Protein AF-A0A0S7X115-F1 (afdb_monomer_lite)

Structure (mmCIF, N/CA/C/O backbone):
data_AF-A0A0S7X115-F1
#
_entry.id   AF-A0A0S7X115-F1
#
loop_
_atom_site.group_PDB
_atom_site.id
_atom_site.type_symbol
_atom_site.label_atom_id
_atom_site.label_alt_id
_atom_site.label_comp_id
_atom_site.label_asym_id
_atom_site.label_entity_id
_atom_site.label_seq_id
_atom_site.pdbx_PDB_ins_code
_atom_site.Cartn_x
_atom_site.Cartn_y
_atom_site.Cartn_z
_atom_site.occupancy
_atom_site.B_iso_or_equiv
_atom_site.auth_seq_id
_atom_site.auth_comp_id
_atom_site.auth_asym_id
_atom_site.auth_atom_id
_atom_site.pdbx_PDB_model_num
ATOM 1 N N . MET A 1 1 ? 20.510 -23.518 6.152 1.00 32.03 1 MET A N 1
ATOM 2 C CA . MET A 1 1 ? 19.233 -22.984 6.680 1.00 32.03 1 MET A CA 1
ATOM 3 C C . MET A 1 1 ? 18.486 -22.282 5.554 1.00 32.03 1 MET A C 1
ATOM 5 O O . MET A 1 1 ? 18.925 -21.231 5.102 1.00 32.03 1 MET A O 1
ATOM 9 N N . SER A 1 2 ? 17.421 -22.897 5.034 1.00 29.25 2 SER A N 1
ATOM 10 C CA . SER A 1 2 ? 16.590 -22.303 3.979 1.00 29.25 2 SER A CA 1
ATOM 11 C C . SER A 1 2 ? 15.767 -21.164 4.583 1.00 29.25 2 SER A C 1
ATOM 13 O O . SER A 1 2 ? 14.950 -21.402 5.469 1.00 29.25 2 SER A O 1
ATOM 15 N N . LYS A 1 3 ? 16.014 -19.917 4.160 1.00 36.53 3 LYS A N 1
ATOM 16 C CA . LYS A 1 3 ? 15.149 -18.781 4.506 1.00 36.53 3 LYS A CA 1
ATOM 17 C C . LYS A 1 3 ? 13.767 -19.084 3.933 1.00 36.53 3 LYS A C 1
ATOM 19 O O . LYS A 1 3 ? 13.614 -19.100 2.713 1.00 36.53 3 LYS A O 1
ATOM 24 N N . MET A 1 4 ? 12.790 -19.344 4.801 1.00 32.12 4 MET A N 1
ATOM 25 C CA . MET A 1 4 ? 11.396 -19.530 4.412 1.00 32.12 4 MET A CA 1
ATO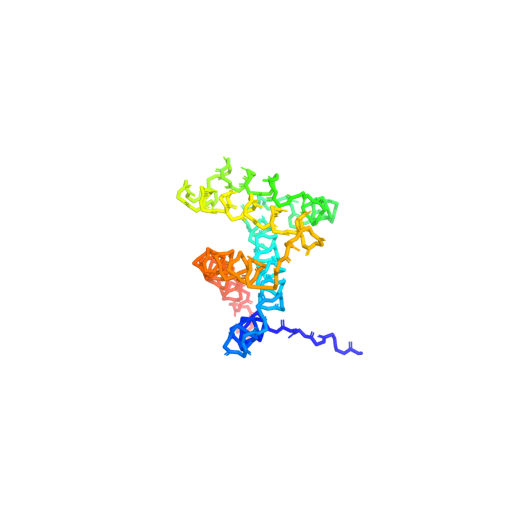M 26 C C . MET A 1 4 ? 10.966 -18.295 3.609 1.00 32.12 4 MET A C 1
ATOM 28 O O . MET A 1 4 ? 10.844 -17.198 4.151 1.00 32.12 4 MET A O 1
ATOM 32 N N . ARG A 1 5 ? 10.830 -18.442 2.285 1.00 48.94 5 ARG A N 1
ATOM 33 C CA . ARG A 1 5 ? 10.265 -17.393 1.435 1.00 48.94 5 ARG A CA 1
ATOM 34 C C . ARG A 1 5 ? 8.781 -17.349 1.746 1.00 48.94 5 ARG A C 1
ATOM 36 O O . ARG A 1 5 ? 8.018 -18.139 1.198 1.00 48.94 5 ARG A O 1
ATOM 43 N N . ILE A 1 6 ? 8.390 -16.450 2.642 1.00 59.19 6 ILE A N 1
ATOM 44 C CA . ILE A 1 6 ? 6.982 -16.128 2.839 1.00 59.19 6 ILE A CA 1
ATOM 45 C C . ILE A 1 6 ? 6.447 -15.669 1.482 1.00 59.19 6 ILE A C 1
ATOM 47 O O . ILE A 1 6 ? 6.946 -14.709 0.893 1.00 59.19 6 ILE A O 1
ATOM 51 N N . SER A 1 7 ? 5.487 -16.418 0.945 1.00 72.38 7 SER A N 1
ATOM 52 C CA . SER A 1 7 ? 4.848 -16.073 -0.319 1.00 72.38 7 SER A CA 1
ATOM 53 C C . SER A 1 7 ? 4.049 -14.785 -0.140 1.00 72.38 7 SER A C 1
ATOM 55 O O . SER A 1 7 ? 3.344 -14.629 0.855 1.00 72.38 7 SER A O 1
ATOM 57 N N . ILE A 1 8 ? 4.096 -13.887 -1.127 1.00 72.38 8 ILE A N 1
ATOM 58 C CA . ILE A 1 8 ? 3.212 -12.711 -1.194 1.00 72.38 8 ILE A CA 1
ATOM 59 C C . ILE A 1 8 ? 1.751 -13.133 -0.985 1.00 72.38 8 ILE A C 1
ATOM 61 O O . ILE A 1 8 ? 1.009 -12.451 -0.286 1.00 72.38 8 ILE A O 1
ATOM 65 N N . ARG A 1 9 ? 1.365 -14.303 -1.512 1.00 75.19 9 ARG A N 1
ATOM 66 C CA . ARG A 1 9 ? 0.026 -14.863 -1.331 1.00 75.19 9 ARG A CA 1
ATOM 67 C C . ARG A 1 9 ? -0.311 -15.121 0.138 1.00 75.19 9 ARG A C 1
ATOM 69 O O . ARG A 1 9 ? -1.366 -14.704 0.586 1.00 75.19 9 ARG A O 1
ATOM 76 N N . TYR A 1 10 ? 0.617 -15.703 0.894 1.00 82.19 10 TYR A N 1
ATOM 77 C CA . TYR A 1 10 ? 0.434 -15.946 2.325 1.00 82.19 10 TYR A CA 1
ATOM 78 C C . TYR A 1 10 ? 0.217 -14.643 3.107 1.00 82.19 10 TYR A C 1
ATOM 80 O O . TYR A 1 10 ? -0.633 -14.591 3.989 1.00 82.19 10 TYR A O 1
ATOM 88 N N . LEU A 1 11 ? 0.947 -13.571 2.776 1.00 81.31 11 LEU A N 1
ATOM 89 C CA . LEU A 1 11 ? 0.749 -12.268 3.424 1.00 81.31 11 LEU A CA 1
ATOM 90 C C . LEU A 1 11 ? -0.601 -11.637 3.056 1.00 81.31 11 LEU A C 1
ATOM 92 O O . LEU A 1 11 ? -1.212 -10.996 3.908 1.00 81.31 11 LEU A O 1
ATOM 96 N N . ILE A 1 12 ? -1.079 -11.830 1.819 1.00 84.62 12 ILE A N 1
ATOM 97 C CA . ILE A 1 12 ? -2.419 -11.382 1.408 1.00 84.62 12 ILE A CA 1
ATOM 98 C C . ILE A 1 12 ? -3.468 -12.138 2.217 1.00 84.62 12 ILE A C 1
ATOM 100 O O . ILE A 1 12 ? -4.298 -11.506 2.864 1.00 84.62 12 ILE A O 1
ATOM 104 N N . ASP A 1 13 ? -3.387 -13.469 2.233 1.00 87.88 13 ASP A N 1
ATOM 105 C CA . ASP A 1 13 ? -4.344 -14.325 2.931 1.00 87.88 13 ASP A CA 1
ATOM 106 C C . ASP A 1 13 ? -4.324 -14.045 4.449 1.00 87.88 13 ASP A C 1
ATOM 108 O O . ASP A 1 13 ? -5.368 -14.061 5.096 1.00 87.88 13 ASP A O 1
ATOM 112 N N . THR A 1 14 ? -3.159 -13.700 5.014 1.00 89.75 14 THR A N 1
ATOM 113 C CA . THR A 1 14 ? -3.023 -13.252 6.412 1.00 89.75 14 THR A CA 1
ATOM 114 C C . THR A 1 14 ? -3.756 -11.929 6.633 1.00 89.75 14 THR A C 1
ATOM 116 O O . THR A 1 14 ? -4.598 -11.835 7.521 1.00 89.75 14 THR A O 1
ATOM 119 N N . ALA A 1 15 ? -3.500 -10.915 5.800 1.00 91.00 15 ALA A N 1
ATOM 120 C CA . ALA A 1 15 ? -4.149 -9.611 5.927 1.00 91.00 15 ALA A CA 1
ATOM 121 C C . ALA A 1 15 ? -5.675 -9.698 5.746 1.00 91.00 15 ALA A C 1
ATOM 123 O O . ALA A 1 15 ? -6.422 -8.997 6.428 1.00 91.00 15 ALA A O 1
ATOM 124 N N . GLU A 1 16 ? -6.152 -10.529 4.814 1.00 91.88 16 GLU A N 1
ATOM 125 C CA . GLU A 1 16 ? -7.581 -10.791 4.610 1.00 91.88 16 GLU A CA 1
ATOM 126 C C . GLU A 1 16 ? -8.184 -11.601 5.763 1.00 91.88 16 GLU A C 1
ATOM 128 O O . GLU A 1 16 ? -9.262 -11.262 6.250 1.00 91.88 16 GLU A O 1
ATOM 133 N N . GLY A 1 17 ? -7.472 -12.617 6.253 1.00 93.75 17 GLY A N 1
ATOM 134 C CA . GLY A 1 17 ? -7.878 -13.428 7.396 1.00 93.75 17 GLY A CA 1
ATOM 135 C C . GLY A 1 17 ? -8.056 -12.601 8.668 1.00 93.75 17 GLY A C 1
ATOM 136 O O . GLY A 1 17 ? -9.103 -12.695 9.309 1.00 93.75 17 GLY A O 1
ATOM 137 N N . SER A 1 18 ? -7.089 -11.743 9.003 1.00 95.75 18 SER A N 1
ATOM 138 C CA . SER A 1 18 ? -7.195 -10.823 10.144 1.00 95.75 18 SER A CA 1
ATOM 139 C C . SER A 1 18 ? -8.356 -9.842 9.965 1.00 95.75 18 SER A C 1
ATOM 141 O O . SER A 1 18 ? -9.107 -9.593 10.905 1.00 95.75 18 SER A O 1
ATOM 143 N N . PHE A 1 19 ? -8.593 -9.341 8.745 1.00 95.62 19 PHE A N 1
ATOM 144 C CA . PHE A 1 19 ? -9.730 -8.453 8.484 1.00 95.62 19 PHE A CA 1
ATOM 145 C C . PHE A 1 19 ? -11.077 -9.149 8.740 1.00 95.62 19 PHE A C 1
ATOM 147 O O . PHE A 1 19 ? -11.960 -8.568 9.370 1.00 95.62 19 PHE A O 1
ATOM 154 N N . LEU A 1 20 ? -11.232 -10.401 8.292 1.00 95.50 20 LEU A N 1
ATOM 155 C CA . LEU A 1 20 ? -12.447 -11.200 8.507 1.00 95.50 20 LEU A CA 1
ATOM 156 C C . LEU A 1 20 ? -12.681 -11.530 9.987 1.00 95.50 20 LEU A C 1
ATOM 158 O O . LEU A 1 20 ? -13.827 -11.552 10.435 1.00 95.50 20 LEU A O 1
ATOM 162 N N . LYS A 1 21 ? -11.604 -11.730 10.752 1.00 97.38 21 LYS A N 1
ATOM 163 C CA . LYS A 1 21 ? -11.647 -11.939 12.208 1.00 97.38 21 LYS A CA 1
ATOM 164 C C . LYS A 1 21 ? -11.901 -10.659 13.010 1.00 97.38 21 LYS A C 1
ATOM 166 O O . LYS A 1 21 ? -12.096 -10.743 14.216 1.00 97.38 21 LYS A O 1
ATOM 171 N N . LYS A 1 22 ? -11.975 -9.500 12.341 1.00 96.38 22 LYS A N 1
ATOM 172 C CA . LYS A 1 22 ? -12.064 -8.156 12.941 1.00 96.38 22 LYS A CA 1
ATOM 173 C C . LYS A 1 22 ? -10.802 -7.722 13.695 1.00 96.38 22 LYS A C 1
ATOM 175 O O . LYS A 1 22 ? -10.828 -6.725 14.412 1.00 96.38 22 LYS A O 1
ATOM 180 N N . ASP A 1 23 ? -9.677 -8.383 13.440 1.00 96.62 23 ASP A N 1
ATOM 181 C CA . ASP A 1 23 ? -8.348 -7.974 13.895 1.00 96.62 23 ASP A CA 1
ATOM 182 C C . ASP A 1 23 ? -7.823 -6.849 12.984 1.00 96.62 23 ASP A C 1
ATOM 184 O O . ASP A 1 23 ? -6.860 -6.993 12.225 1.00 96.62 23 ASP A O 1
ATOM 188 N N . PHE A 1 24 ? -8.509 -5.700 13.001 1.00 95.75 24 PHE A N 1
ATOM 189 C CA . PHE A 1 24 ? -8.311 -4.634 12.013 1.00 95.75 24 PHE A CA 1
ATOM 190 C C . PHE A 1 24 ? -6.923 -3.999 12.070 1.00 95.75 24 PHE A C 1
ATOM 192 O O . PHE A 1 24 ? -6.411 -3.564 11.037 1.00 95.75 24 PHE A O 1
ATOM 199 N N . LEU A 1 25 ? -6.300 -3.957 13.252 1.00 94.62 25 LEU A N 1
ATOM 200 C CA . LEU A 1 25 ? -4.940 -3.444 13.401 1.00 94.62 25 LEU A CA 1
ATOM 201 C C . LEU A 1 25 ? -3.936 -4.357 12.696 1.00 94.62 25 LEU A C 1
ATOM 203 O O . LEU A 1 25 ? -3.104 -3.877 11.929 1.00 94.62 25 LEU A O 1
ATOM 207 N N . GLU A 1 26 ? -4.045 -5.668 12.908 1.00 94.62 26 GLU A N 1
ATOM 208 C CA . GLU A 1 26 ? -3.184 -6.651 12.254 1.00 94.62 26 GLU A CA 1
ATOM 209 C C . GLU A 1 26 ? -3.400 -6.644 10.738 1.00 94.62 26 GLU A C 1
ATOM 211 O O . GLU A 1 26 ? -2.434 -6.584 9.975 1.00 94.62 26 GLU A O 1
ATOM 216 N N . ALA A 1 27 ? -4.658 -6.606 10.292 1.00 94.94 27 ALA A N 1
ATOM 217 C CA . ALA A 1 27 ? -4.997 -6.499 8.878 1.00 94.94 27 ALA A CA 1
ATOM 218 C C . ALA A 1 27 ? -4.366 -5.255 8.228 1.00 94.94 27 ALA A C 1
ATOM 220 O O . ALA A 1 27 ? -3.750 -5.338 7.161 1.00 94.94 27 ALA A O 1
ATOM 221 N N . PHE A 1 28 ? -4.486 -4.099 8.886 1.00 94.44 28 PHE A N 1
ATOM 222 C CA . PHE A 1 28 ? -3.941 -2.824 8.425 1.00 94.44 28 PHE A CA 1
ATOM 223 C C . PHE A 1 28 ? -2.407 -2.817 8.376 1.00 94.44 28 PHE A C 1
ATOM 225 O O . PHE A 1 28 ? -1.830 -2.385 7.372 1.00 94.44 28 PHE A O 1
ATOM 232 N N . LEU A 1 29 ? -1.737 -3.295 9.428 1.00 93.38 29 LEU A N 1
ATOM 233 C CA . LEU A 1 29 ? -0.274 -3.343 9.489 1.00 93.38 29 LEU A CA 1
ATOM 234 C C . LEU A 1 29 ? 0.287 -4.319 8.454 1.00 93.38 29 LEU A C 1
ATOM 236 O O . LEU A 1 29 ? 1.201 -3.964 7.709 1.00 93.38 29 LEU A O 1
ATOM 240 N N . THR A 1 30 ? -0.310 -5.507 8.346 1.00 91.75 30 THR A N 1
ATOM 241 C CA . THR A 1 30 ? 0.108 -6.528 7.379 1.00 91.75 30 THR A CA 1
ATOM 242 C C . THR A 1 30 ? -0.016 -5.993 5.959 1.00 91.75 30 THR A C 1
ATOM 244 O O . THR A 1 30 ? 0.952 -6.041 5.202 1.00 91.75 30 THR A O 1
ATOM 247 N N . GLN A 1 31 ? -1.161 -5.395 5.609 1.00 91.38 31 GLN A N 1
A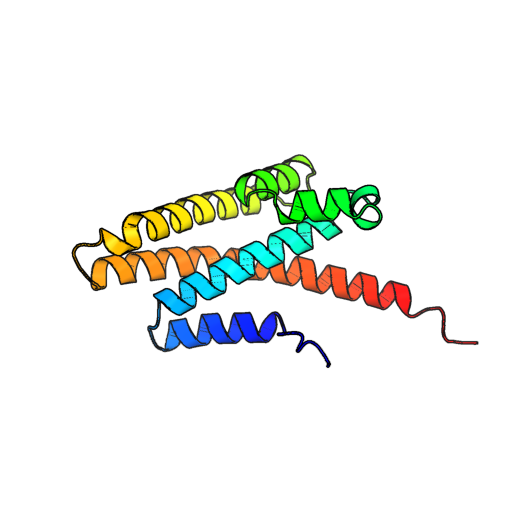TOM 248 C CA . GLN A 1 31 ? -1.365 -4.775 4.301 1.00 91.38 31 GLN A CA 1
ATOM 249 C C . GLN A 1 31 ? -0.383 -3.625 4.036 1.00 91.38 31 GLN A C 1
ATOM 251 O O . GLN A 1 31 ? 0.146 -3.524 2.929 1.00 91.38 31 GLN A O 1
ATOM 256 N N . SER A 1 32 ? -0.118 -2.773 5.030 1.00 90.81 32 SER A N 1
ATOM 257 C CA . SER A 1 32 ? 0.823 -1.653 4.894 1.00 90.81 32 SER A CA 1
ATOM 258 C C . SER A 1 32 ? 2.228 -2.139 4.540 1.00 90.81 32 SER A C 1
ATOM 260 O O . SER A 1 32 ? 2.839 -1.619 3.605 1.00 90.81 32 SER A O 1
ATOM 262 N N . CYS A 1 33 ? 2.711 -3.172 5.234 1.00 88.88 33 CYS A N 1
ATOM 263 C CA . CYS A 1 33 ? 3.992 -3.812 4.940 1.00 88.88 33 CYS A CA 1
ATOM 264 C C . CYS A 1 33 ? 4.006 -4.443 3.543 1.00 88.88 33 CYS A C 1
ATOM 266 O O . CYS A 1 33 ? 5.000 -4.344 2.825 1.00 88.88 33 CYS A O 1
ATOM 268 N N . LEU A 1 34 ? 2.894 -5.065 3.145 1.00 87.38 34 LEU A N 1
ATOM 269 C CA . LEU A 1 34 ? 2.741 -5.720 1.850 1.00 87.38 34 LEU A CA 1
ATOM 270 C C . LEU A 1 34 ? 2.828 -4.723 0.690 1.00 87.38 34 LEU A C 1
ATOM 272 O O . LEU A 1 34 ? 3.587 -4.939 -0.251 1.00 87.38 34 LEU A O 1
ATOM 276 N N . ILE A 1 35 ? 2.088 -3.613 0.780 1.00 87.06 35 ILE A N 1
ATOM 277 C CA . ILE A 1 35 ? 2.098 -2.546 -0.227 1.00 87.06 35 ILE A CA 1
ATOM 278 C C . ILE A 1 35 ? 3.484 -1.912 -0.307 1.00 87.06 35 ILE A C 1
ATOM 280 O O . ILE A 1 35 ? 4.002 -1.727 -1.403 1.00 87.06 35 ILE A O 1
ATOM 284 N N . GLU A 1 36 ? 4.104 -1.606 0.834 1.00 86.94 36 GLU A N 1
ATOM 285 C CA . GLU A 1 36 ? 5.436 -1.004 0.859 1.00 86.94 36 GLU A CA 1
ATOM 286 C C . GLU A 1 36 ? 6.499 -1.932 0.255 1.00 86.94 36 GLU A C 1
ATOM 288 O O . GLU A 1 36 ? 7.279 -1.498 -0.594 1.00 86.94 36 GLU A O 1
ATOM 293 N N . GLY A 1 37 ? 6.501 -3.212 0.634 1.00 83.88 37 GLY A N 1
ATOM 294 C CA . GLY A 1 37 ? 7.400 -4.211 0.059 1.00 83.88 37 GLY A CA 1
ATOM 295 C C . GLY A 1 37 ? 7.193 -4.369 -1.447 1.00 83.88 37 GLY A C 1
ATOM 296 O O . GLY A 1 37 ? 8.155 -4.304 -2.212 1.00 83.88 37 GLY A O 1
ATOM 297 N N . ALA A 1 38 ? 5.938 -4.482 -1.888 1.00 83.00 38 ALA A N 1
ATOM 298 C CA . ALA A 1 38 ? 5.608 -4.616 -3.301 1.00 83.00 38 ALA A CA 1
ATOM 299 C C . ALA A 1 38 ? 6.010 -3.370 -4.110 1.00 83.00 38 ALA A C 1
ATOM 301 O O . ALA A 1 38 ? 6.528 -3.511 -5.216 1.00 83.00 38 ALA A O 1
ATOM 302 N N . LEU A 1 39 ? 5.847 -2.157 -3.563 1.00 84.75 39 LEU A N 1
ATOM 303 C CA . LEU A 1 39 ? 6.275 -0.925 -4.234 1.00 84.75 39 LEU A CA 1
ATOM 304 C C . LEU A 1 39 ? 7.799 -0.868 -4.393 1.00 84.75 39 LEU A C 1
ATOM 306 O O . LEU A 1 39 ? 8.296 -0.462 -5.443 1.00 84.75 39 LEU A O 1
ATOM 310 N N . ARG A 1 40 ? 8.542 -1.286 -3.360 1.00 84.50 40 ARG A N 1
ATOM 311 C CA . ARG A 1 40 ? 10.014 -1.351 -3.381 1.00 84.50 40 ARG A CA 1
ATOM 312 C C . ARG A 1 40 ? 10.509 -2.341 -4.419 1.00 84.50 40 ARG A C 1
ATOM 314 O O . ARG A 1 40 ? 11.372 -1.991 -5.222 1.00 84.50 40 ARG A O 1
ATOM 321 N N . ASP A 1 41 ? 9.933 -3.537 -4.442 1.00 79.88 41 ASP A N 1
ATOM 322 C CA . ASP A 1 41 ? 10.265 -4.543 -5.446 1.00 79.88 41 ASP A CA 1
ATOM 323 C C . ASP A 1 41 ? 9.935 -4.033 -6.853 1.00 79.88 41 ASP A C 1
ATOM 325 O O . ASP A 1 41 ? 10.782 -4.086 -7.745 1.00 79.88 41 ASP A O 1
ATOM 329 N N . TYR A 1 42 ? 8.751 -3.445 -7.045 1.00 80.62 42 TYR A N 1
ATOM 330 C CA . TYR A 1 42 ? 8.345 -2.860 -8.321 1.00 80.62 42 TYR A CA 1
ATOM 331 C C . TYR A 1 42 ? 9.305 -1.757 -8.795 1.00 80.62 42 TYR A C 1
ATOM 333 O O . TYR A 1 42 ? 9.701 -1.743 -9.961 1.00 80.62 42 TYR A O 1
ATOM 341 N N . ALA A 1 43 ? 9.747 -0.875 -7.896 1.00 81.00 43 ALA A N 1
ATOM 342 C CA . ALA A 1 43 ? 10.730 0.160 -8.201 1.00 81.00 43 ALA A CA 1
ATOM 343 C C . ALA A 1 43 ? 12.091 -0.412 -8.600 1.00 81.00 43 ALA A C 1
ATOM 345 O O . ALA A 1 43 ? 12.684 0.066 -9.563 1.00 81.00 43 ALA A O 1
ATOM 346 N N . ILE A 1 44 ? 12.564 -1.467 -7.930 1.00 77.06 44 ILE A N 1
ATOM 347 C CA . ILE A 1 44 ? 13.797 -2.165 -8.325 1.00 77.06 44 ILE A CA 1
ATOM 348 C C . ILE A 1 44 ? 13.678 -2.732 -9.749 1.00 77.06 44 ILE A C 1
ATOM 350 O O . ILE A 1 44 ? 14.665 -2.734 -10.482 1.00 77.06 44 ILE A O 1
ATOM 354 N N . PHE A 1 45 ? 12.492 -3.199 -10.155 1.00 74.88 45 PHE A N 1
ATOM 355 C CA . PHE A 1 45 ? 12.267 -3.740 -11.499 1.00 74.88 45 PHE A CA 1
ATOM 356 C C . PHE A 1 45 ? 12.086 -2.677 -12.585 1.00 74.88 45 PHE A C 1
ATOM 358 O O . PHE A 1 45 ? 12.497 -2.908 -13.723 1.00 74.88 45 PHE A O 1
ATOM 365 N N . LYS A 1 46 ? 11.430 -1.554 -12.275 1.00 75.88 46 LYS A N 1
ATOM 366 C CA . LYS A 1 46 ? 11.073 -0.531 -13.271 1.00 75.88 46 LYS A CA 1
ATOM 367 C C . LYS A 1 46 ? 12.095 0.588 -13.400 1.00 75.88 46 LYS A C 1
ATOM 369 O O . LYS A 1 46 ? 12.221 1.148 -14.487 1.00 75.88 46 LYS A O 1
ATOM 374 N N . LEU A 1 47 ? 12.824 0.917 -12.335 1.00 70.94 47 LEU A N 1
ATOM 375 C CA . LEU A 1 47 ? 13.884 1.917 -12.418 1.00 70.94 47 LEU A CA 1
ATOM 376 C C . LEU A 1 47 ? 15.097 1.328 -13.171 1.00 70.94 47 LEU A C 1
ATOM 378 O O . LEU A 1 47 ? 15.359 0.127 -13.072 1.00 70.94 47 LEU A O 1
ATOM 382 N N . PRO A 1 48 ? 15.819 2.130 -13.978 1.00 61.22 48 PRO A N 1
ATOM 383 C CA . PRO A 1 48 ? 16.667 1.612 -15.052 1.00 61.22 48 PRO A CA 1
ATOM 384 C C . PRO A 1 48 ? 17.792 0.675 -14.584 1.00 61.22 48 PRO A C 1
ATOM 386 O O . PRO A 1 48 ? 18.322 0.791 -13.480 1.00 61.22 48 PRO A O 1
ATOM 389 N N . ALA A 1 49 ? 18.212 -0.218 -15.488 1.00 51.50 49 ALA A N 1
ATOM 390 C CA . ALA A 1 49 ? 19.089 -1.376 -15.264 1.00 51.50 49 ALA A CA 1
ATOM 391 C C . ALA A 1 49 ? 20.436 -1.126 -14.540 1.00 51.50 49 ALA A C 1
ATOM 393 O O . ALA A 1 49 ? 21.048 -2.086 -14.064 1.00 51.50 49 ALA A O 1
ATOM 394 N N . TYR A 1 50 ? 20.894 0.124 -14.401 1.00 49.91 50 TYR A N 1
ATOM 395 C CA . TYR A 1 50 ? 22.064 0.464 -13.580 1.00 49.91 50 TYR A CA 1
ATOM 396 C C . TYR A 1 50 ? 21.810 0.240 -12.073 1.00 49.91 50 TYR A C 1
ATOM 398 O O . TYR A 1 50 ? 22.737 -0.091 -11.333 1.00 49.91 50 TYR A O 1
ATOM 406 N N . ALA A 1 51 ? 20.552 0.338 -11.622 1.00 51.47 51 ALA A N 1
ATOM 407 C CA . ALA A 1 51 ? 20.151 0.134 -10.229 1.00 51.47 51 ALA A CA 1
ATOM 408 C C . ALA A 1 51 ? 20.212 -1.337 -9.778 1.00 51.47 51 ALA A C 1
ATOM 410 O O . ALA A 1 51 ? 20.449 -1.620 -8.605 1.00 51.47 51 ALA A O 1
ATOM 411 N N . ILE A 1 52 ? 20.034 -2.282 -10.708 1.00 52.25 52 ILE A N 1
ATOM 412 C CA . ILE A 1 52 ? 19.972 -3.724 -10.414 1.00 52.25 52 ILE A CA 1
ATOM 413 C C . ILE A 1 52 ? 21.373 -4.315 -10.183 1.00 52.25 52 ILE A C 1
ATOM 415 O O . ILE A 1 52 ? 21.520 -5.262 -9.410 1.00 52.25 52 ILE A O 1
ATOM 419 N N . LYS A 1 53 ? 22.409 -3.758 -10.828 1.00 54.28 53 LYS A N 1
ATOM 420 C CA . LYS A 1 53 ? 23.797 -4.244 -10.720 1.00 54.28 53 LYS A CA 1
ATOM 421 C C . LYS A 1 53 ? 24.626 -3.530 -9.651 1.00 54.28 53 LYS A C 1
ATOM 423 O O . LYS A 1 53 ? 25.635 -4.086 -9.233 1.00 54.28 53 LYS A O 1
ATOM 428 N N . ASN A 1 54 ? 24.220 -2.338 -9.204 1.00 61.81 54 ASN A N 1
ATOM 429 C CA . ASN A 1 54 ? 24.934 -1.583 -8.176 1.00 61.81 54 ASN A CA 1
ATOM 430 C C . ASN A 1 54 ? 24.270 -1.772 -6.788 1.00 61.81 54 ASN A C 1
ATOM 432 O O . ASN A 1 54 ? 23.170 -1.255 -6.561 1.00 61.81 54 ASN A O 1
ATOM 436 N N . PRO A 1 55 ? 24.922 -2.473 -5.837 1.00 69.00 55 PRO A N 1
ATOM 437 C CA . PRO A 1 55 ? 24.384 -2.715 -4.496 1.00 69.00 55 PRO A CA 1
ATOM 438 C C . PRO A 1 55 ? 24.048 -1.439 -3.717 1.00 69.00 55 PRO A C 1
ATOM 440 O O . PRO A 1 55 ? 23.114 -1.443 -2.913 1.00 69.00 55 PRO A O 1
ATOM 443 N N . GLU A 1 56 ? 24.766 -0.340 -3.958 1.00 69.62 56 GLU A N 1
ATOM 444 C CA . GLU A 1 56 ? 24.532 0.928 -3.268 1.00 69.62 56 GLU A CA 1
ATOM 445 C C . GLU A 1 56 ? 23.216 1.574 -3.688 1.00 69.62 56 GLU A C 1
ATOM 447 O O . GLU A 1 56 ? 22.496 2.119 -2.853 1.00 69.62 56 GLU A O 1
ATOM 452 N N . ILE A 1 57 ? 22.860 1.459 -4.967 1.00 66.75 57 ILE A N 1
ATOM 453 C CA . ILE A 1 57 ? 21.613 2.007 -5.507 1.00 66.75 57 ILE A CA 1
ATOM 454 C C . ILE A 1 57 ? 20.429 1.186 -5.010 1.00 66.75 57 ILE A C 1
ATOM 456 O O . ILE A 1 57 ? 19.434 1.756 -4.566 1.00 66.75 57 ILE A O 1
ATOM 460 N N . LYS A 1 58 ? 20.567 -0.145 -4.978 1.00 67.19 58 LYS A N 1
ATOM 461 C CA . LYS A 1 58 ? 19.575 -1.019 -4.347 1.00 67.19 58 LYS A CA 1
ATOM 462 C C . LYS A 1 58 ? 19.374 -0.656 -2.874 1.00 67.19 58 LYS A C 1
ATOM 464 O O . LYS A 1 58 ? 18.237 -0.477 -2.455 1.00 67.19 58 LYS A O 1
ATOM 469 N N . ARG A 1 59 ? 20.458 -0.471 -2.107 1.00 72.06 59 ARG A N 1
ATOM 470 C CA . ARG A 1 59 ? 20.386 -0.025 -0.703 1.00 72.06 59 ARG A CA 1
ATOM 471 C C . ARG A 1 59 ? 19.700 1.335 -0.580 1.00 72.06 59 ARG A C 1
ATOM 473 O O . ARG A 1 59 ? 18.898 1.526 0.328 1.00 72.06 59 ARG A O 1
ATOM 480 N N . LYS A 1 60 ? 19.984 2.263 -1.498 1.00 73.69 60 LYS A N 1
ATOM 481 C CA . LYS A 1 60 ? 19.349 3.583 -1.534 1.00 73.69 60 LYS A CA 1
ATOM 482 C C . LYS A 1 60 ? 17.838 3.452 -1.729 1.00 73.69 60 LYS A C 1
ATOM 484 O O . LYS A 1 60 ? 17.115 3.959 -0.889 1.00 73.69 60 LYS A O 1
ATOM 489 N N . ILE A 1 61 ? 17.378 2.682 -2.720 1.00 72.19 61 ILE A N 1
ATOM 490 C CA . ILE A 1 61 ? 15.947 2.413 -2.973 1.00 72.19 61 ILE A CA 1
ATOM 491 C C . ILE A 1 61 ? 15.277 1.724 -1.775 1.00 72.19 61 ILE A C 1
ATOM 493 O O . ILE A 1 61 ? 14.163 2.084 -1.393 1.00 72.19 61 ILE A O 1
ATOM 497 N N . THR A 1 62 ? 15.947 0.754 -1.144 1.00 70.62 62 THR A N 1
ATOM 498 C CA . THR A 1 62 ? 15.433 0.080 0.060 1.00 70.62 62 THR A CA 1
ATOM 499 C C . THR A 1 62 ? 15.259 1.045 1.236 1.00 70.62 62 THR A C 1
ATOM 501 O O . THR A 1 62 ? 14.355 0.850 2.042 1.00 70.62 62 THR A O 1
ATOM 504 N N . ASN A 1 63 ? 16.078 2.094 1.318 1.00 76.81 63 ASN A N 1
ATOM 505 C CA . ASN A 1 63 ? 16.036 3.079 2.400 1.00 76.81 63 ASN A CA 1
ATOM 506 C C . ASN A 1 63 ? 15.249 4.350 2.040 1.00 76.81 63 ASN A C 1
ATOM 508 O O . ASN A 1 63 ? 14.971 5.161 2.920 1.00 76.81 63 ASN A O 1
ATOM 512 N N . THR A 1 64 ? 14.880 4.535 0.770 1.00 81.50 64 THR A N 1
ATOM 513 C CA . THR A 1 64 ? 14.036 5.642 0.308 1.00 81.50 64 THR A CA 1
ATOM 514 C C . THR A 1 64 ? 12.667 5.571 0.979 1.00 81.50 64 THR A C 1
ATOM 516 O O . THR A 1 64 ? 12.112 4.484 1.179 1.00 81.50 64 THR A O 1
ATOM 519 N N . SER A 1 65 ? 12.107 6.721 1.346 1.00 84.69 65 SER A N 1
ATOM 520 C CA . SER A 1 65 ? 10.773 6.761 1.939 1.00 84.69 65 SER A CA 1
ATOM 521 C C . SER A 1 65 ? 9.707 6.333 0.923 1.00 84.69 65 SER A C 1
ATOM 523 O O . SER A 1 65 ? 9.868 6.502 -0.284 1.00 84.69 65 SER A O 1
ATOM 525 N N . LEU A 1 66 ? 8.569 5.816 1.398 1.00 84.06 66 LEU A N 1
ATOM 526 C CA . LEU A 1 66 ? 7.469 5.431 0.503 1.00 84.06 66 LEU A CA 1
ATOM 527 C C . LEU A 1 66 ? 6.964 6.613 -0.350 1.00 84.06 66 LEU A C 1
ATOM 529 O O . LEU A 1 66 ? 6.530 6.407 -1.480 1.00 84.06 66 LEU A O 1
ATOM 533 N N . SER A 1 67 ? 7.033 7.843 0.180 1.00 88.00 67 SER A N 1
ATOM 534 C CA . SER A 1 67 ? 6.652 9.057 -0.558 1.00 88.00 67 SER A CA 1
ATOM 535 C C . SER A 1 67 ? 7.555 9.261 -1.768 1.00 88.00 67 SER A C 1
ATOM 537 O O . SER A 1 67 ? 7.076 9.240 -2.894 1.00 88.00 67 SER A O 1
ATOM 539 N N . GLU A 1 68 ? 8.862 9.361 -1.530 1.00 86.69 68 GLU A N 1
ATOM 540 C CA . GLU A 1 68 ? 9.855 9.578 -2.584 1.00 86.69 68 GLU A CA 1
ATOM 541 C C . GLU A 1 68 ? 9.833 8.444 -3.613 1.00 86.69 68 GLU A C 1
ATOM 543 O O . GLU A 1 68 ? 9.971 8.685 -4.807 1.00 86.69 68 GLU A O 1
ATOM 548 N N . LEU A 1 69 ? 9.617 7.202 -3.169 1.00 87.44 69 LEU A N 1
ATOM 549 C CA . LEU A 1 69 ? 9.523 6.050 -4.060 1.00 87.44 69 LEU A CA 1
ATOM 550 C C . LEU A 1 69 ? 8.313 6.146 -5.001 1.00 87.44 69 LEU A C 1
ATOM 552 O O . LEU A 1 69 ? 8.421 5.841 -6.188 1.00 87.44 69 LEU A O 1
ATOM 556 N N . THR A 1 70 ? 7.172 6.592 -4.472 1.00 88.31 70 THR A N 1
ATOM 557 C CA . THR A 1 70 ? 5.946 6.814 -5.251 1.00 88.31 70 THR A CA 1
ATOM 558 C C . THR A 1 70 ? 6.154 7.935 -6.272 1.00 88.31 70 THR A C 1
ATOM 560 O O . THR A 1 70 ? 5.803 7.766 -7.440 1.00 88.31 70 THR A O 1
ATOM 563 N N . ASP A 1 71 ? 6.803 9.032 -5.867 1.00 87.31 71 ASP A N 1
ATOM 564 C CA . ASP A 1 71 ? 7.134 10.156 -6.749 1.00 87.31 71 ASP A CA 1
ATOM 565 C C . ASP A 1 71 ? 8.095 9.724 -7.873 1.00 87.31 71 ASP A C 1
ATOM 567 O O . ASP A 1 71 ? 7.856 10.013 -9.044 1.00 87.31 71 ASP A O 1
ATOM 571 N N . MET A 1 72 ? 9.146 8.957 -7.557 1.00 86.44 72 MET A N 1
ATOM 572 C CA . MET A 1 72 ? 10.092 8.431 -8.554 1.00 86.44 72 MET A CA 1
ATOM 573 C C . MET A 1 72 ? 9.413 7.518 -9.582 1.00 86.44 72 MET A C 1
ATOM 575 O O . MET A 1 72 ? 9.689 7.613 -10.781 1.00 86.44 72 MET A O 1
ATOM 579 N N . LEU A 1 73 ? 8.526 6.627 -9.134 1.00 86.44 73 LEU A N 1
ATOM 580 C CA . LEU A 1 73 ? 7.772 5.736 -10.018 1.00 86.44 73 LEU A CA 1
ATOM 581 C C . LEU A 1 73 ? 6.837 6.514 -10.951 1.00 86.44 73 LEU A C 1
ATOM 583 O O . LEU A 1 73 ? 6.708 6.162 -12.122 1.00 86.44 73 LEU A O 1
ATOM 587 N N . PHE A 1 74 ? 6.212 7.582 -10.459 1.00 88.62 74 PHE A N 1
ATOM 588 C CA . PHE A 1 74 ? 5.347 8.428 -11.276 1.00 88.62 74 PHE A CA 1
ATOM 589 C C . PHE A 1 74 ? 6.143 9.259 -12.289 1.00 88.62 74 PHE A C 1
ATOM 591 O O . PHE A 1 74 ? 5.858 9.212 -13.485 1.00 88.62 74 PHE A O 1
ATOM 598 N N . LEU A 1 75 ? 7.206 9.940 -11.847 1.00 85.38 75 LEU A N 1
ATOM 599 C CA . LEU A 1 75 ? 8.061 10.764 -12.713 1.00 85.38 75 LEU A CA 1
ATOM 600 C C . LEU A 1 75 ? 8.762 9.945 -13.807 1.00 85.38 75 LEU A C 1
ATOM 602 O O . LEU A 1 75 ? 8.968 10.435 -14.915 1.00 85.38 75 LEU A O 1
ATOM 606 N N . SER A 1 76 ? 9.084 8.679 -13.526 1.00 83.31 76 SER A N 1
ATOM 607 C CA . SER A 1 76 ? 9.628 7.736 -14.516 1.00 83.31 76 SER A CA 1
ATOM 608 C C . SER A 1 76 ? 8.569 7.109 -15.434 1.00 83.31 76 SER A C 1
ATOM 610 O O . SER A 1 76 ? 8.914 6.283 -16.278 1.00 83.31 76 SER A O 1
ATOM 612 N N . ARG A 1 77 ? 7.289 7.489 -15.294 1.00 85.25 77 ARG A N 1
ATOM 613 C CA . ARG A 1 77 ? 6.133 6.912 -16.006 1.00 85.25 77 ARG A CA 1
ATOM 614 C C . ARG A 1 77 ? 5.968 5.401 -15.791 1.00 85.25 77 ARG A C 1
ATOM 616 O O . ARG A 1 77 ? 5.372 4.712 -16.616 1.00 85.25 77 ARG A O 1
ATOM 623 N N . ALA A 1 78 ? 6.490 4.871 -14.684 1.00 84.62 78 ALA A N 1
ATOM 624 C CA . ALA A 1 78 ? 6.376 3.460 -14.325 1.00 84.62 78 ALA A CA 1
ATOM 625 C C . ALA A 1 78 ? 5.012 3.106 -13.707 1.00 84.62 78 ALA A C 1
ATOM 627 O O . ALA A 1 78 ? 4.649 1.926 -13.665 1.00 84.62 78 ALA A O 1
ATOM 628 N N . ILE A 1 79 ? 4.269 4.108 -13.229 1.00 86.12 79 ILE A N 1
ATOM 629 C CA . ILE A 1 79 ? 2.885 3.990 -12.761 1.00 86.12 79 ILE A CA 1
ATOM 630 C C . ILE A 1 79 ? 2.004 5.075 -13.402 1.00 86.12 79 ILE A C 1
ATOM 632 O O . ILE A 1 79 ? 2.505 6.168 -13.675 1.00 86.12 79 ILE A O 1
ATOM 636 N N . PRO A 1 80 ? 0.710 4.798 -13.642 1.00 88.50 80 PRO A N 1
ATOM 637 C CA . PRO A 1 80 ? -0.238 5.800 -14.124 1.00 88.50 80 PRO A CA 1
ATOM 638 C C . PRO A 1 80 ? -0.603 6.814 -13.029 1.00 88.50 80 PRO A C 1
ATOM 640 O O . PRO A 1 80 ? -0.457 6.537 -11.836 1.00 88.50 80 PRO A O 1
ATOM 643 N N . GLU A 1 81 ? -1.125 7.971 -13.442 1.00 90.88 81 GLU A N 1
ATOM 644 C CA . GLU A 1 81 ? -1.547 9.060 -12.548 1.00 90.88 81 GLU A CA 1
ATOM 645 C C . GLU A 1 81 ? -2.602 8.617 -11.524 1.00 90.88 81 GLU A C 1
ATOM 647 O O . GLU A 1 81 ? -2.474 8.922 -10.339 1.00 90.88 81 GLU A O 1
ATOM 652 N N . ASP A 1 82 ? -3.585 7.815 -11.938 1.00 90.00 82 ASP A N 1
ATOM 653 C CA . ASP A 1 82 ? -4.618 7.296 -11.032 1.00 90.00 82 ASP A CA 1
ATOM 654 C C . ASP A 1 82 ? -4.016 6.488 -9.875 1.00 90.00 82 ASP A C 1
ATOM 656 O O . ASP A 1 82 ? -4.385 6.671 -8.715 1.00 90.00 82 ASP A O 1
ATOM 660 N N . LEU A 1 83 ? -3.030 5.632 -10.170 1.00 88.00 83 LEU A N 1
ATOM 661 C CA . LEU A 1 83 ? -2.356 4.839 -9.142 1.00 88.00 83 LEU A CA 1
ATOM 662 C C . LEU A 1 83 ? -1.485 5.711 -8.237 1.00 88.00 83 LEU A C 1
ATOM 664 O O . LEU A 1 83 ? -1.414 5.466 -7.033 1.00 88.00 83 LEU A O 1
ATOM 668 N N . PHE A 1 84 ? -0.822 6.720 -8.800 1.00 90.81 84 PHE A N 1
ATOM 669 C CA . PHE A 1 84 ? -0.064 7.696 -8.023 1.00 90.81 84 PHE A CA 1
ATOM 670 C C . PHE A 1 84 ? -0.965 8.430 -7.019 1.00 90.81 84 PHE A C 1
ATOM 672 O O . PHE A 1 84 ? -0.625 8.530 -5.835 1.00 90.81 84 PHE A O 1
ATOM 679 N N . ASN A 1 85 ? -2.134 8.888 -7.469 1.00 91.69 85 ASN A N 1
ATOM 680 C CA . ASN A 1 85 ? -3.117 9.571 -6.635 1.00 91.69 85 ASN A CA 1
ATOM 681 C C . ASN A 1 85 ? -3.662 8.652 -5.534 1.00 91.69 85 ASN A C 1
ATOM 683 O O . ASN A 1 85 ? -3.668 9.044 -4.361 1.00 91.69 85 ASN A O 1
ATOM 687 N N . ASP A 1 86 ? -4.027 7.414 -5.882 1.00 90.44 86 ASP A N 1
ATOM 688 C CA . ASP A 1 86 ? -4.484 6.401 -4.926 1.00 90.44 86 ASP A CA 1
ATOM 689 C C . ASP A 1 86 ? -3.405 6.125 -3.856 1.00 90.44 86 ASP A C 1
ATOM 691 O O . ASP A 1 86 ? -3.689 6.166 -2.651 1.00 90.44 86 ASP A O 1
ATOM 695 N N . LEU A 1 87 ? -2.143 5.935 -4.265 1.00 90.38 87 LEU A N 1
ATOM 696 C CA . LEU A 1 87 ? -1.019 5.686 -3.353 1.00 90.38 87 LEU A CA 1
ATOM 697 C C . LEU A 1 87 ? -0.750 6.856 -2.416 1.00 90.38 87 LEU A C 1
ATOM 699 O O . LEU A 1 87 ? -0.498 6.658 -1.223 1.00 90.38 87 LEU A O 1
ATOM 703 N N . ASN A 1 88 ? -0.836 8.083 -2.924 1.00 91.88 88 ASN A N 1
ATOM 704 C CA . ASN A 1 88 ? -0.668 9.271 -2.101 1.00 91.88 88 ASN A CA 1
ATOM 705 C C . ASN A 1 88 ? -1.809 9.441 -1.095 1.00 91.88 88 ASN A C 1
ATOM 707 O O . ASN A 1 88 ? -1.551 9.757 0.072 1.00 91.88 88 ASN A O 1
ATOM 711 N N . ALA A 1 89 ? -3.054 9.200 -1.509 1.00 92.38 89 ALA A N 1
ATOM 712 C CA . ALA A 1 89 ? -4.206 9.224 -0.614 1.00 92.38 89 ALA A CA 1
ATOM 713 C C . ALA A 1 89 ? -4.067 8.169 0.494 1.00 92.38 89 ALA A C 1
ATOM 715 O O . ALA A 1 89 ? -4.231 8.476 1.680 1.00 92.38 89 ALA A O 1
ATOM 716 N N . TYR A 1 90 ? -3.677 6.947 0.130 1.00 92.06 90 TYR A N 1
ATOM 717 C CA . TYR A 1 90 ? -3.427 5.876 1.086 1.00 92.06 90 TYR A CA 1
ATOM 718 C C . TYR A 1 90 ? -2.289 6.192 2.047 1.00 92.06 90 TYR A C 1
ATOM 720 O O . TYR A 1 90 ? -2.469 6.057 3.254 1.00 92.06 90 TYR A O 1
ATOM 728 N N . ARG A 1 91 ? -1.142 6.676 1.557 1.00 92.06 91 ARG A N 1
ATOM 729 C CA . ARG A 1 91 ? -0.006 7.072 2.402 1.00 92.06 91 ARG A CA 1
ATOM 730 C C . ARG A 1 91 ? -0.423 8.107 3.442 1.00 92.06 91 ARG A C 1
ATOM 732 O O . ARG A 1 91 ? -0.090 7.957 4.619 1.00 92.06 91 ARG A O 1
ATOM 739 N N . LYS A 1 92 ? -1.165 9.139 3.023 1.00 93.00 92 LYS A N 1
ATOM 740 C CA . LYS A 1 92 ? -1.702 10.167 3.927 1.00 93.00 92 LYS A CA 1
ATOM 741 C C . LYS A 1 92 ? -2.609 9.538 4.986 1.00 93.00 92 LYS A C 1
ATOM 743 O O . LYS A 1 92 ? -2.411 9.796 6.172 1.00 93.00 92 LYS A O 1
ATOM 748 N N . LYS A 1 93 ? -3.542 8.663 4.586 1.00 94.25 93 LYS A N 1
ATOM 749 C CA . LYS A 1 93 ? -4.441 7.969 5.520 1.00 94.25 93 LYS A CA 1
ATOM 750 C C . LYS A 1 93 ? -3.678 7.062 6.487 1.00 94.25 93 LYS A C 1
ATOM 752 O O . LYS A 1 93 ? -3.881 7.174 7.691 1.00 94.25 93 LYS A O 1
ATOM 757 N N . ARG A 1 94 ? -2.772 6.220 5.987 1.00 92.75 94 ARG A N 1
ATOM 758 C CA . ARG A 1 94 ? -1.913 5.324 6.774 1.00 92.75 94 ARG A CA 1
ATOM 759 C C . ARG A 1 94 ? -1.133 6.102 7.830 1.00 92.75 94 ARG A C 1
ATOM 761 O O . ARG A 1 94 ? -1.191 5.756 9.004 1.00 92.75 94 ARG A O 1
ATOM 768 N N . ASN A 1 95 ? -0.452 7.177 7.433 1.00 92.38 95 ASN A N 1
ATOM 769 C CA . ASN A 1 95 ? 0.303 8.012 8.367 1.00 92.38 95 ASN A CA 1
ATOM 770 C C . ASN A 1 95 ? -0.623 8.655 9.409 1.00 92.38 95 ASN A C 1
ATOM 772 O O . ASN A 1 95 ? -0.308 8.643 10.595 1.00 92.38 95 ASN A O 1
ATOM 776 N N . ALA A 1 96 ? -1.787 9.162 8.994 1.00 93.44 96 ALA A N 1
ATOM 777 C CA . ALA A 1 96 ? -2.761 9.744 9.913 1.00 93.44 96 ALA A CA 1
ATOM 778 C C . ALA A 1 96 ? -3.302 8.728 10.933 1.00 93.44 96 ALA A C 1
ATOM 780 O O . ALA A 1 96 ? -3.544 9.105 12.077 1.00 93.44 96 ALA A O 1
ATOM 781 N N . VAL A 1 97 ? -3.504 7.465 10.543 1.00 93.50 97 VAL A N 1
ATOM 782 C CA . VAL A 1 97 ? -3.903 6.382 11.460 1.00 93.50 97 VAL A CA 1
ATOM 783 C C . VAL A 1 97 ? -2.760 6.048 12.421 1.00 93.50 97 VAL A C 1
ATOM 785 O O . VAL A 1 97 ? -2.961 6.070 13.631 1.00 93.50 97 VAL A O 1
ATOM 788 N N . MET A 1 98 ? -1.538 5.854 11.912 1.00 91.12 98 MET A N 1
ATOM 789 C CA . MET A 1 98 ? -0.361 5.542 12.737 1.00 91.12 98 MET A CA 1
ATOM 790 C C . MET A 1 98 ? -0.055 6.631 13.774 1.00 91.12 98 MET A C 1
ATOM 792 O O . MET A 1 98 ? 0.188 6.328 14.937 1.00 91.12 98 MET A O 1
ATOM 796 N N . HIS A 1 99 ? -0.118 7.910 13.394 1.00 91.31 99 HIS A N 1
ATOM 797 C CA . HIS A 1 99 ? 0.133 9.020 14.322 1.00 91.31 99 HIS A CA 1
ATOM 798 C C . HIS A 1 99 ? -0.971 9.216 15.368 1.00 91.31 99 HIS A C 1
ATOM 800 O O . HIS A 1 99 ? -0.739 9.864 16.393 1.00 91.31 99 HIS A O 1
ATOM 806 N N . ARG A 1 100 ? -2.175 8.695 15.111 1.00 92.06 100 ARG A N 1
ATOM 807 C CA . ARG A 1 100 ? -3.320 8.790 16.023 1.00 92.06 100 ARG A CA 1
ATOM 808 C C . ARG A 1 100 ? -3.579 7.505 16.796 1.00 92.06 100 ARG A C 1
ATOM 810 O O . ARG A 1 100 ? -4.477 7.523 17.622 1.00 92.06 100 ARG A O 1
ATOM 817 N N . LEU A 1 101 ? -2.781 6.449 16.611 1.00 89.44 101 LEU A N 1
ATOM 818 C CA . LEU A 1 101 ? -3.030 5.119 17.183 1.00 89.44 101 LEU A CA 1
ATOM 819 C C . LEU A 1 101 ? -3.351 5.151 18.689 1.00 89.44 101 LEU A C 1
ATOM 821 O O . LEU A 1 101 ? -4.265 4.472 19.134 1.00 89.44 101 LEU A O 1
ATOM 825 N N . LEU A 1 102 ? -2.636 5.991 19.448 1.00 87.62 102 LEU A N 1
ATOM 826 C CA . LEU A 1 102 ? -2.803 6.160 20.900 1.00 87.62 102 LEU A CA 1
ATOM 827 C C . LEU A 1 102 ? -3.698 7.350 21.295 1.00 87.62 102 LEU A C 1
ATOM 829 O O . LEU A 1 102 ? -3.872 7.628 22.476 1.00 87.62 102 LEU A O 1
ATOM 833 N N . LYS A 1 103 ? -4.208 8.102 20.316 1.00 91.12 103 LYS A N 1
ATOM 834 C CA . LYS A 1 103 ? -4.996 9.333 20.503 1.00 91.12 103 LYS A CA 1
ATOM 835 C C . LYS A 1 103 ? -6.494 9.132 20.264 1.00 91.12 103 LYS A C 1
ATOM 837 O O . LYS A 1 103 ? -7.259 10.067 20.495 1.00 91.12 103 LYS A O 1
ATOM 842 N N . TYR A 1 104 ? -6.906 7.964 19.770 1.00 87.94 104 TYR A N 1
ATOM 843 C CA . TYR A 1 104 ? -8.318 7.633 19.597 1.00 87.94 104 TYR A CA 1
ATOM 844 C C . TYR A 1 104 ? -9.016 7.573 20.955 1.00 87.94 104 TYR A C 1
ATOM 846 O O . TYR A 1 104 ? -8.492 6.993 21.905 1.00 87.94 104 TYR A O 1
ATOM 854 N N . LYS A 1 105 ? -10.201 8.185 21.046 1.00 86.69 105 LYS A N 1
ATOM 855 C CA . LYS A 1 105 ? -10.966 8.243 22.302 1.00 86.69 105 LYS A CA 1
ATOM 856 C C . LYS A 1 105 ? -11.738 6.954 22.568 1.00 86.69 105 LYS A C 1
ATOM 858 O O . LYS A 1 105 ? -12.117 6.691 23.704 1.00 86.69 105 LYS A O 1
ATOM 863 N N . SER A 1 106 ? -11.985 6.172 21.520 1.00 93.38 106 SER A N 1
ATOM 864 C CA . SER A 1 106 ? -12.690 4.898 21.592 1.00 93.38 106 SER A CA 1
ATOM 865 C C . SER A 1 106 ? -12.088 3.875 20.635 1.00 93.38 106 SER A C 1
ATOM 867 O O . SER A 1 106 ? -11.452 4.218 19.633 1.00 93.38 106 SER A O 1
ATOM 869 N N . HIS A 1 107 ? -12.318 2.602 20.946 1.00 89.62 107 HIS A N 1
ATOM 870 C CA . HIS A 1 107 ? -11.909 1.492 20.095 1.00 89.62 107 HIS A CA 1
ATOM 87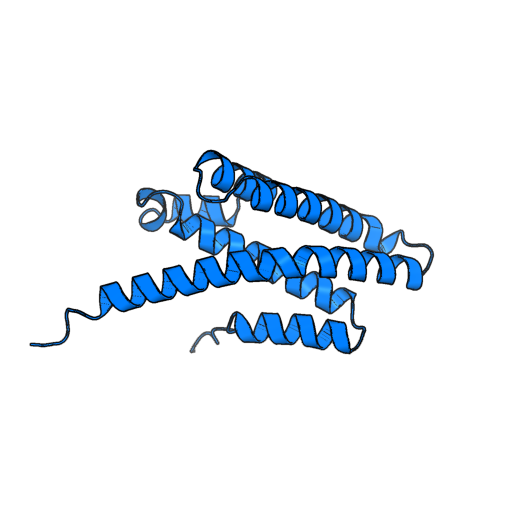1 C C . HIS A 1 107 ? -12.673 1.479 18.759 1.00 89.62 107 HIS A C 1
ATOM 873 O O . HIS A 1 107 ? -12.090 1.170 17.722 1.00 89.62 107 HIS A O 1
ATOM 879 N N . ASP A 1 108 ? -13.941 1.895 18.759 1.00 93.69 108 ASP A N 1
ATOM 880 C CA . ASP A 1 108 ? -14.768 1.951 17.549 1.00 93.69 108 ASP A CA 1
ATOM 881 C C . ASP A 1 108 ? -14.261 3.001 16.555 1.00 93.69 108 ASP A C 1
ATOM 883 O O . ASP A 1 108 ? -14.132 2.715 15.366 1.00 93.69 108 ASP A O 1
ATOM 887 N N . GLU A 1 109 ? -13.869 4.183 17.041 1.00 93.62 109 GLU A N 1
ATOM 888 C CA . GLU A 1 109 ? -13.284 5.240 16.207 1.00 93.62 109 GLU A CA 1
ATOM 889 C C . GLU A 1 109 ? -11.979 4.776 15.532 1.00 93.62 109 GLU A C 1
ATOM 891 O O . GLU A 1 109 ? -11.759 5.022 14.341 1.00 93.62 109 GLU A O 1
ATOM 896 N N . LEU A 1 110 ? -11.129 4.058 16.278 1.00 94.00 110 LEU A N 1
ATOM 897 C CA . LEU A 1 110 ? -9.919 3.435 15.740 1.00 94.00 110 LEU A CA 1
ATOM 898 C C . LEU A 1 110 ? -10.274 2.389 14.674 1.00 94.00 110 LEU A C 1
ATOM 900 O O . LEU A 1 110 ? -9.699 2.407 13.583 1.00 94.00 110 LEU A O 1
ATOM 904 N N . ASN A 1 111 ? -11.227 1.503 14.963 1.00 95.44 111 ASN A N 1
ATOM 905 C CA . ASN A 1 111 ? -11.637 0.437 14.053 1.00 95.44 111 ASN A CA 1
ATOM 906 C C . ASN A 1 111 ? -12.203 0.983 12.743 1.00 95.44 111 ASN A C 1
ATOM 908 O O . ASN A 1 111 ? -11.816 0.511 11.675 1.00 95.44 111 ASN A O 1
ATOM 912 N N . GLU A 1 112 ? -13.044 2.016 12.783 1.00 95.62 112 GLU A N 1
ATOM 913 C CA . GLU A 1 112 ? -13.520 2.674 11.566 1.00 95.62 112 GLU A CA 1
ATOM 914 C C . GLU A 1 112 ? -12.367 3.199 10.709 1.00 95.62 112 GLU A C 1
ATOM 916 O O . GLU A 1 112 ? -12.360 3.049 9.483 1.00 95.62 112 GLU A O 1
ATOM 921 N N . ASP A 1 113 ? -11.374 3.820 11.342 1.00 95.06 113 ASP A N 1
ATOM 922 C CA . ASP A 1 113 ? -10.231 4.382 10.642 1.00 95.06 113 ASP A CA 1
ATOM 923 C C . ASP A 1 113 ? -9.303 3.316 10.056 1.00 95.06 113 ASP A C 1
ATOM 925 O O . ASP A 1 113 ? -8.845 3.486 8.919 1.00 95.06 113 ASP A O 1
ATOM 929 N N . LEU A 1 114 ? -9.095 2.210 10.774 1.00 96.25 114 LEU A N 1
ATOM 930 C CA . LEU A 1 114 ? -8.372 1.034 10.293 1.00 96.25 114 LEU A CA 1
ATOM 931 C C . LEU A 1 114 ? -9.099 0.377 9.116 1.00 96.25 114 LEU A C 1
ATOM 933 O O . LEU A 1 114 ? -8.475 0.104 8.092 1.00 96.25 114 LEU A O 1
ATOM 937 N N . ILE A 1 115 ? -10.422 0.197 9.203 1.00 95.81 115 ILE A N 1
ATOM 938 C CA . ILE A 1 115 ? -11.244 -0.360 8.119 1.00 95.81 115 ILE A CA 1
ATOM 939 C C . ILE A 1 115 ? -11.174 0.531 6.878 1.00 95.81 115 ILE A C 1
ATOM 941 O O . ILE A 1 115 ? -10.967 0.030 5.770 1.00 95.81 115 ILE A O 1
ATOM 945 N N . ARG A 1 116 ? -11.332 1.853 7.041 1.00 94.56 116 ARG A N 1
ATOM 946 C CA . ARG A 1 116 ? -11.227 2.818 5.936 1.00 94.56 116 ARG A CA 1
ATOM 947 C C . ARG A 1 116 ? -9.854 2.732 5.270 1.00 94.56 116 ARG A C 1
ATOM 949 O O . ARG A 1 116 ? -9.780 2.603 4.050 1.00 94.56 116 ARG A O 1
ATOM 956 N N . ALA A 1 117 ? -8.781 2.749 6.061 1.00 94.25 117 ALA A N 1
ATOM 957 C CA . ALA A 1 117 ? -7.420 2.643 5.545 1.00 94.25 117 ALA A CA 1
ATOM 958 C C . ALA A 1 117 ? -7.179 1.310 4.816 1.00 94.25 117 ALA A C 1
ATOM 960 O O . ALA A 1 117 ? -6.625 1.307 3.717 1.00 94.25 117 ALA A O 1
ATOM 961 N N . TYR A 1 118 ? -7.655 0.198 5.381 1.00 93.56 118 TYR A N 1
ATOM 962 C CA . TYR A 1 118 ? -7.524 -1.128 4.786 1.00 93.56 118 TYR A CA 1
ATOM 963 C C . TYR A 1 118 ? -8.255 -1.239 3.442 1.00 93.56 118 TYR A C 1
ATOM 965 O O . TYR A 1 118 ? -7.705 -1.743 2.462 1.00 93.56 118 TYR A O 1
ATOM 973 N N . LYS A 1 119 ? -9.495 -0.740 3.360 1.00 92.06 119 LYS A N 1
ATOM 974 C CA . LYS A 1 119 ? -10.277 -0.754 2.114 1.00 92.06 119 LYS A CA 1
ATOM 975 C C . LYS A 1 119 ? -9.605 0.057 1.008 1.00 92.06 119 LYS A C 1
ATOM 977 O O . LYS A 1 119 ? -9.586 -0.400 -0.132 1.00 92.06 119 LYS A O 1
ATOM 982 N N . MET A 1 120 ? -9.014 1.206 1.349 1.00 91.62 120 MET A N 1
ATOM 983 C CA . MET A 1 120 ? -8.194 1.971 0.405 1.00 91.62 120 MET A CA 1
ATOM 984 C C . MET A 1 120 ? -7.020 1.118 -0.085 1.00 91.62 120 MET A C 1
ATOM 986 O O . MET A 1 120 ? -6.884 0.900 -1.286 1.00 91.62 120 MET A O 1
ATOM 990 N N . GLY A 1 121 ? -6.223 0.572 0.841 1.00 88.06 121 GLY A N 1
ATOM 991 C CA . GLY A 1 121 ? -5.041 -0.241 0.543 1.00 88.06 121 GLY A CA 1
ATOM 992 C C . GLY A 1 121 ? -5.309 -1.457 -0.343 1.00 88.06 121 GLY A C 1
ATOM 993 O O . GLY A 1 121 ? -4.510 -1.759 -1.228 1.00 88.06 121 GLY A O 1
ATOM 994 N N . LYS A 1 122 ? -6.455 -2.127 -0.167 1.00 86.00 122 LYS A N 1
ATOM 995 C CA . LYS 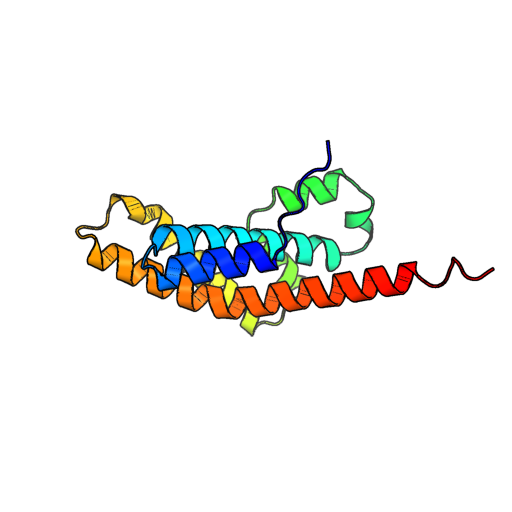A 1 122 ? -6.781 -3.383 -0.861 1.00 86.00 122 LYS A CA 1
ATOM 996 C C . LYS A 1 122 ? -6.759 -3.233 -2.384 1.00 86.00 122 LYS A C 1
ATOM 998 O O . LYS A 1 122 ? -6.220 -4.095 -3.076 1.00 86.00 122 LYS A O 1
ATOM 1003 N N . LYS A 1 123 ? -7.292 -2.123 -2.900 1.00 78.12 123 LYS A N 1
ATOM 1004 C CA . LYS A 1 123 ? -7.364 -1.855 -4.343 1.00 78.12 123 LYS A CA 1
ATOM 1005 C C . LYS A 1 123 ? -5.971 -1.670 -4.963 1.00 78.12 123 LYS A C 1
ATOM 1007 O O . LYS A 1 123 ? -5.686 -2.240 -6.012 1.00 78.12 123 LYS A O 1
ATOM 1012 N N . MET A 1 124 ? -5.082 -0.933 -4.292 1.00 76.81 124 MET A N 1
ATOM 1013 C CA . MET A 1 124 ? -3.719 -0.677 -4.788 1.00 76.81 124 MET A CA 1
ATOM 1014 C C . MET A 1 124 ? -2.791 -1.873 -4.604 1.00 76.81 124 MET A C 1
ATOM 1016 O O . MET A 1 124 ? -1.994 -2.170 -5.491 1.00 76.81 124 MET A O 1
ATOM 1020 N N . GLY A 1 125 ? -2.888 -2.559 -3.459 1.00 70.31 125 GLY A N 1
ATOM 1021 C CA . GLY A 1 125 ? -2.065 -3.726 -3.159 1.00 70.31 125 GLY A CA 1
ATOM 1022 C C . GLY A 1 125 ? -2.212 -4.791 -4.238 1.00 70.31 125 GLY A C 1
ATOM 1023 O O . GLY A 1 125 ? -1.210 -5.308 -4.718 1.00 70.31 125 GLY A O 1
ATOM 1024 N N . HIS A 1 126 ? -3.439 -5.032 -4.704 1.00 71.56 126 HIS A N 1
ATOM 1025 C CA . HIS A 1 126 ? -3.692 -5.947 -5.810 1.00 71.56 126 HIS A CA 1
ATOM 1026 C C . HIS A 1 126 ? -2.987 -5.515 -7.104 1.00 71.56 126 HIS A C 1
ATOM 1028 O O . HIS A 1 126 ? -2.237 -6.303 -7.672 1.00 71.56 126 HIS A O 1
ATOM 1034 N N . PHE A 1 127 ? -3.134 -4.251 -7.518 1.00 73.62 127 PHE A N 1
ATOM 1035 C CA . PHE A 1 127 ? -2.498 -3.733 -8.735 1.00 73.62 127 PHE A CA 1
ATOM 1036 C C . PHE A 1 127 ? -0.969 -3.876 -8.706 1.00 73.62 127 PHE A C 1
ATOM 1038 O O . PHE A 1 127 ? -0.357 -4.354 -9.662 1.00 73.62 127 PHE A O 1
ATOM 1045 N N . ILE A 1 128 ? -0.337 -3.472 -7.601 1.00 71.19 128 ILE A N 1
ATOM 1046 C CA . ILE A 1 128 ? 1.127 -3.487 -7.478 1.00 71.19 128 ILE A CA 1
ATOM 1047 C C . ILE A 1 128 ? 1.636 -4.927 -7.434 1.00 71.19 128 ILE A C 1
ATOM 1049 O O . ILE A 1 128 ? 2.600 -5.259 -8.121 1.00 71.19 128 ILE A O 1
ATOM 1053 N N . ILE A 1 129 ? 0.971 -5.793 -6.665 1.00 71.38 129 ILE A N 1
ATOM 1054 C CA . ILE A 1 129 ? 1.332 -7.208 -6.565 1.00 71.38 129 ILE A CA 1
ATOM 1055 C C . ILE A 1 129 ? 1.201 -7.8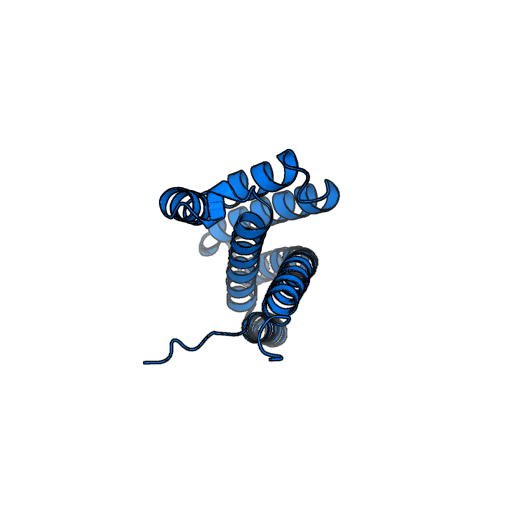93 -7.921 1.00 71.38 129 ILE A C 1
ATOM 1057 O O . ILE A 1 129 ? 2.127 -8.591 -8.322 1.00 71.38 129 ILE A O 1
ATOM 1061 N N . GLU A 1 130 ? 0.106 -7.679 -8.651 1.00 73.69 130 GLU A N 1
ATOM 1062 C CA . GLU A 1 130 ? -0.035 -8.223 -10.001 1.00 73.69 130 GLU A CA 1
ATOM 1063 C C . GLU A 1 130 ? 1.074 -7.737 -10.932 1.00 73.69 130 GLU A C 1
ATOM 1065 O O . GLU A 1 130 ? 1.621 -8.528 -11.700 1.00 73.69 130 GLU A O 1
ATOM 1070 N N . GLY A 1 131 ? 1.426 -6.450 -10.855 1.00 72.00 131 GLY A N 1
ATOM 1071 C CA . GLY A 1 131 ? 2.538 -5.883 -11.609 1.00 72.00 131 GLY A CA 1
ATOM 1072 C C . GLY A 1 131 ? 3.857 -6.591 -11.302 1.00 72.00 131 GLY A C 1
ATOM 1073 O O . GLY A 1 131 ? 4.570 -6.991 -12.220 1.00 72.00 131 GLY A O 1
ATOM 1074 N N . VAL A 1 132 ? 4.164 -6.809 -10.020 1.00 69.69 132 VAL A N 1
ATOM 1075 C CA . VAL A 1 132 ? 5.374 -7.522 -9.581 1.00 69.69 132 VAL A CA 1
ATOM 1076 C C . VAL A 1 132 ? 5.350 -8.989 -10.017 1.00 69.69 132 VAL A C 1
ATOM 1078 O O . VAL A 1 132 ? 6.348 -9.473 -10.546 1.00 69.69 132 VAL A O 1
ATOM 1081 N N . VAL A 1 133 ? 4.230 -9.695 -9.846 1.00 71.38 133 VAL A N 1
ATOM 1082 C CA . VAL A 1 133 ? 4.083 -11.108 -10.238 1.00 71.38 133 VAL A CA 1
ATOM 1083 C C . VAL A 1 133 ? 4.279 -11.276 -11.743 1.00 71.38 133 VAL A C 1
ATOM 1085 O O . VAL A 1 133 ? 5.137 -12.059 -12.148 1.00 71.38 133 VAL A O 1
ATOM 1088 N N . LYS A 1 134 ? 3.584 -10.480 -12.567 1.00 73.38 134 LYS A N 1
ATOM 1089 C CA . LYS A 1 134 ? 3.707 -10.521 -14.035 1.00 73.38 134 LYS A CA 1
ATOM 1090 C C . LYS A 1 134 ? 5.147 -10.275 -14.490 1.00 73.38 134 LYS A C 1
ATOM 1092 O O . LYS A 1 134 ? 5.634 -10.928 -15.410 1.00 73.38 134 LYS A O 1
ATOM 1097 N N . GLU A 1 135 ? 5.856 -9.336 -13.867 1.00 71.06 135 GLU A N 1
ATOM 1098 C CA . GLU A 1 135 ? 7.256 -9.060 -14.217 1.00 71.06 135 GLU A CA 1
ATOM 1099 C C . GLU A 1 135 ? 8.215 -10.156 -13.725 1.00 71.06 135 GLU A C 1
ATOM 1101 O O . GLU A 1 135 ? 9.131 -10.545 -14.453 1.00 71.06 135 GLU A O 1
ATOM 1106 N N . LEU A 1 136 ? 7.990 -10.722 -12.536 1.00 67.25 136 LEU A N 1
ATOM 1107 C CA . LEU A 1 136 ? 8.750 -11.875 -12.046 1.00 67.25 136 LEU A CA 1
ATOM 1108 C C . LEU A 1 136 ? 8.578 -13.096 -12.957 1.00 67.25 136 LEU A C 1
ATOM 1110 O O . LEU A 1 136 ? 9.560 -13.787 -13.232 1.00 67.25 136 LEU A O 1
ATOM 1114 N N . GLU A 1 137 ? 7.366 -13.349 -13.445 1.00 71.31 137 GLU A N 1
ATOM 1115 C CA . GLU A 1 137 ? 7.072 -14.409 -14.413 1.00 71.31 137 GLU A CA 1
ATOM 1116 C C . GLU A 1 137 ? 7.801 -14.174 -15.740 1.00 71.31 137 GLU A C 1
ATOM 1118 O O . GLU A 1 137 ? 8.498 -15.071 -16.216 1.00 71.31 137 GLU A O 1
ATOM 1123 N N . LYS A 1 138 ? 7.767 -12.949 -16.286 1.00 73.94 138 LYS A N 1
ATOM 1124 C CA . LYS A 1 138 ? 8.551 -12.585 -17.483 1.00 73.94 138 LYS A CA 1
ATOM 1125 C C . LYS A 1 138 ? 10.050 -12.817 -17.288 1.00 73.94 138 LYS A C 1
ATOM 1127 O O . LYS A 1 138 ? 10.728 -13.289 -18.198 1.00 73.94 138 LYS A O 1
ATOM 1132 N N . LEU A 1 139 ? 10.592 -12.483 -16.117 1.00 66.12 139 LEU A N 1
ATOM 1133 C CA . LEU A 1 139 ? 12.011 -12.682 -15.809 1.00 66.12 139 LEU A CA 1
ATOM 1134 C C . LEU A 1 139 ? 12.385 -14.160 -15.664 1.00 66.12 139 LEU A C 1
ATOM 1136 O O . LEU A 1 139 ? 13.497 -14.530 -16.040 1.00 66.12 139 LEU A O 1
ATOM 1140 N N . ARG A 1 140 ? 11.486 -14.999 -15.137 1.00 66.38 140 ARG A N 1
ATOM 1141 C CA . ARG A 1 140 ? 11.676 -16.458 -15.086 1.00 66.38 140 ARG A CA 1
ATOM 1142 C C . ARG A 1 140 ? 11.640 -17.062 -16.488 1.00 66.38 140 ARG A C 1
ATOM 1144 O O . ARG A 1 140 ? 12.587 -17.747 -16.853 1.00 66.38 140 ARG A O 1
ATOM 1151 N N . ALA A 1 141 ? 10.654 -16.687 -17.303 1.00 71.62 141 ALA A N 1
ATOM 1152 C CA . ALA A 1 141 ? 10.534 -17.143 -18.689 1.00 71.62 141 ALA A CA 1
ATOM 1153 C C . ALA A 1 141 ? 11.754 -16.764 -19.552 1.00 71.62 141 ALA A C 1
ATOM 1155 O O . ALA A 1 141 ? 12.187 -17.534 -20.402 1.00 71.62 141 ALA A O 1
ATOM 1156 N N . ARG A 1 142 ? 12.376 -15.602 -19.302 1.00 64.94 142 ARG A N 1
ATOM 1157 C CA . ARG A 1 142 ? 13.618 -15.181 -19.983 1.00 64.94 142 ARG A CA 1
ATOM 1158 C C . ARG A 1 142 ? 14.865 -15.963 -19.562 1.00 64.94 142 ARG A C 1
ATOM 1160 O O . ARG A 1 142 ? 15.856 -15.922 -20.283 1.00 64.94 142 ARG A O 1
ATOM 1167 N N . LYS A 1 143 ? 14.850 -16.628 -18.404 1.00 57.00 143 LYS A N 1
ATOM 1168 C CA . LYS A 1 143 ? 15.973 -17.443 -17.910 1.00 57.00 143 LYS A CA 1
ATOM 1169 C C . LYS A 1 143 ? 15.889 -18.911 -18.336 1.00 57.00 143 LYS A C 1
ATOM 1171 O O . LYS A 1 143 ? 16.891 -19.605 -18.218 1.00 57.00 143 LYS A O 1
ATOM 1176 N N . GLU A 1 144 ? 14.748 -19.371 -18.846 1.00 50.34 144 GLU A N 1
ATOM 1177 C CA . GLU A 1 144 ? 14.537 -20.770 -19.243 1.00 50.34 144 GLU A CA 1
ATOM 1178 C C . GLU A 1 144 ? 14.930 -21.189 -20.682 1.00 50.34 144 GLU A C 1
ATOM 1180 O O . GLU A 1 144 ? 14.956 -22.395 -20.913 1.00 50.34 144 GLU A O 1
ATOM 1185 N N . PRO A 1 145 ? 15.353 -20.343 -21.651 1.00 50.66 145 PRO A N 1
ATOM 1186 C CA . PRO A 1 145 ? 15.713 -20.852 -22.980 1.00 50.66 145 PRO A CA 1
ATOM 1187 C C . PRO A 1 145 ? 17.190 -21.285 -23.126 1.00 50.66 145 PRO A C 1
ATOM 1189 O O . PRO A 1 145 ? 17.733 -21.187 -24.222 1.00 50.66 145 PRO A O 1
ATOM 1192 N N . GLN A 1 146 ? 17.879 -21.743 -22.067 1.00 48.25 146 GLN A N 1
ATOM 1193 C CA . GLN A 1 146 ? 19.300 -22.153 -22.173 1.00 48.25 146 GLN A CA 1
ATOM 1194 C C . GLN A 1 146 ? 19.665 -23.567 -21.686 1.00 48.25 146 GLN A C 1
ATOM 1196 O O . GLN A 1 146 ? 20.811 -23.960 -21.872 1.00 48.25 146 GLN A O 1
ATOM 1201 N N . ASN A 1 147 ? 18.724 -24.373 -21.181 1.00 44.50 147 ASN A N 1
ATOM 1202 C CA . ASN A 1 147 ? 18.997 -25.769 -20.785 1.00 44.50 147 ASN A CA 1
ATOM 1203 C C . ASN A 1 147 ? 18.316 -26.803 -21.699 1.00 44.50 147 ASN A C 1
ATOM 1205 O O . ASN A 1 147 ? 17.795 -27.812 -21.236 1.00 44.50 147 ASN A O 1
ATOM 1209 N N . LEU A 1 148 ? 18.321 -26.545 -23.007 1.00 43.72 148 LEU A N 1
ATOM 1210 C CA . LEU A 1 148 ? 18.037 -27.546 -24.037 1.00 43.72 148 LEU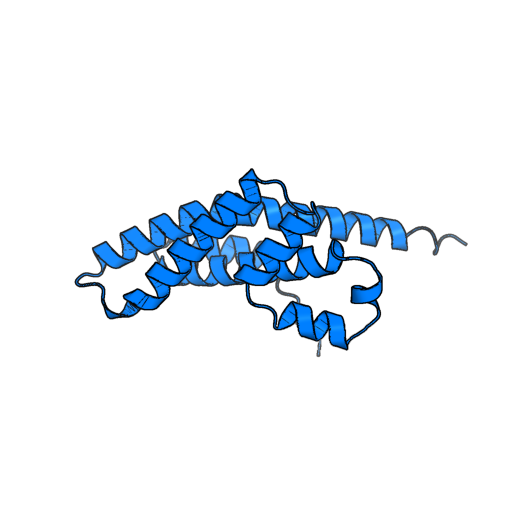 A CA 1
ATOM 1211 C C . LEU A 1 148 ? 19.223 -27.587 -25.001 1.00 43.72 148 LEU A C 1
ATOM 1213 O O . LEU A 1 148 ? 19.178 -27.010 -26.087 1.00 43.72 148 LEU A O 1
ATOM 1217 N N . LYS A 1 149 ? 20.306 -28.221 -24.558 1.00 40.81 149 LYS A N 1
ATOM 1218 C CA . LYS A 1 149 ? 21.308 -28.850 -25.417 1.00 40.81 149 LYS A CA 1
ATOM 1219 C C . LYS A 1 149 ? 21.774 -30.131 -24.754 1.00 40.81 149 LYS A C 1
ATOM 1221 O O . LYS A 1 149 ? 22.014 -30.076 -23.528 1.00 40.81 149 LYS A O 1
#

Sequence (149 aa):
MSKMRISIRYLIDTAEGSFLKKDFLEAFLTQSCLIEGALRDYAIFKLPAYAIKNPEIKRKITNTSLSELTDMLFLSRAIPEDLFNDLNAYRKKRNAVMHRLLKYKSHDELNEDLIRAYKMGKKMGHFIIEGVVKELEKLRARKEPQNLK

Foldseek 3Di:
DDDPPCDLVNLQCQLVVCVVVLVLVSNLVSLVVLLQVLLLLLLCLQPDPVCVPDVVSNVVSVPDDLLVSLVVCVVSVVDDPVLSVLSVVLVVLSVVLVVCVVVDPDPVVNSVSSVVSSVSSVVNSVVSVVSSVVVVVVVVVVPPPPPDD

Radius of gyration: 17.42 Å; chains: 1; bounding box: 40×40×48 Å

Secondary structure (DSSP, 8-state):
-------HHHHHHHHHHHHHTT-HHHHHHHHHHHHHHHHHHHHHHHS-THHHH-HHHHHHHHHS-HHHHHHHHHHTTSS-HHHHHHHHHHHHHHHHHHHHTTT-SSHHHHHHHHHHHHHHHHHHHHHHHHHHHHHHHHHHHTTSTTS--

pLDDT: mean 79.93, std 15.63, range [29.25, 97.38]